Protein AF-A0A950FNR7-F1 (afdb_monomer)

Mean predicted aligned error: 11.02 Å

Structure (mmCIF, N/CA/C/O backbone):
data_AF-A0A950FNR7-F1
#
_entry.id   AF-A0A950FNR7-F1
#
loop_
_atom_site.group_PDB
_atom_site.id
_atom_site.type_symbol
_atom_site.label_atom_id
_atom_site.label_alt_id
_atom_site.label_comp_id
_atom_site.label_asym_id
_atom_site.label_entity_id
_atom_site.label_seq_id
_atom_site.pdbx_PDB_ins_code
_atom_site.Cartn_x
_atom_site.Cartn_y
_atom_site.Cartn_z
_atom_site.occupancy
_atom_site.B_iso_or_equiv
_atom_site.auth_seq_id
_atom_site.auth_comp_id
_atom_site.auth_asym_id
_atom_site.auth_atom_id
_atom_site.pdbx_PDB_model_num
ATOM 1 N N . MET A 1 1 ? 18.506 -26.206 5.270 1.00 45.09 1 MET A N 1
ATOM 2 C CA . MET A 1 1 ? 18.220 -24.757 5.195 1.00 45.09 1 MET A CA 1
ATOM 3 C C . MET A 1 1 ? 16.747 -24.604 4.862 1.00 45.09 1 MET A C 1
ATOM 5 O O . MET A 1 1 ? 16.395 -24.761 3.705 1.00 45.09 1 MET A O 1
ATOM 9 N N . SER A 1 2 ? 15.884 -24.425 5.867 1.00 48.09 2 SER A N 1
ATOM 10 C CA . SER A 1 2 ? 14.464 -24.140 5.625 1.00 48.09 2 SER A CA 1
ATOM 11 C C . SER A 1 2 ? 14.351 -22.779 4.954 1.00 48.09 2 SER A C 1
ATOM 13 O O . SER A 1 2 ? 14.937 -21.804 5.433 1.00 48.09 2 SER A O 1
ATOM 15 N N . ASP A 1 3 ? 13.665 -22.737 3.820 1.00 56.81 3 ASP A N 1
ATOM 16 C CA . ASP A 1 3 ? 13.545 -21.541 3.004 1.00 56.81 3 ASP A CA 1
ATOM 17 C C . ASP A 1 3 ? 12.673 -20.523 3.756 1.00 56.81 3 ASP A C 1
ATOM 19 O O . ASP A 1 3 ? 11.465 -20.710 3.920 1.00 56.81 3 ASP A O 1
ATOM 23 N N . ARG A 1 4 ? 13.306 -19.484 4.322 1.00 63.06 4 ARG A N 1
ATOM 24 C CA . ARG A 1 4 ? 12.674 -18.548 5.277 1.00 63.06 4 ARG A CA 1
ATOM 25 C C . ARG A 1 4 ? 11.482 -17.782 4.690 1.00 63.06 4 ARG A C 1
ATOM 27 O O . ARG A 1 4 ? 10.718 -17.197 5.446 1.00 63.06 4 ARG A O 1
ATOM 34 N N . VAL A 1 5 ? 11.333 -17.769 3.367 1.00 61.16 5 VAL A N 1
ATOM 35 C CA . VAL A 1 5 ? 10.246 -17.076 2.662 1.00 61.16 5 VAL A CA 1
ATOM 36 C C . VAL A 1 5 ? 8.921 -17.832 2.797 1.00 61.16 5 VAL A C 1
ATOM 38 O O . VAL A 1 5 ? 7.881 -17.208 2.977 1.00 61.16 5 VAL A O 1
ATOM 41 N N . THR A 1 6 ? 8.950 -19.168 2.779 1.00 65.62 6 THR A N 1
ATOM 42 C CA . THR A 1 6 ? 7.743 -20.016 2.839 1.00 65.62 6 THR A CA 1
ATOM 43 C C . THR A 1 6 ? 7.021 -20.006 4.188 1.00 65.62 6 THR A C 1
ATOM 45 O O . THR A 1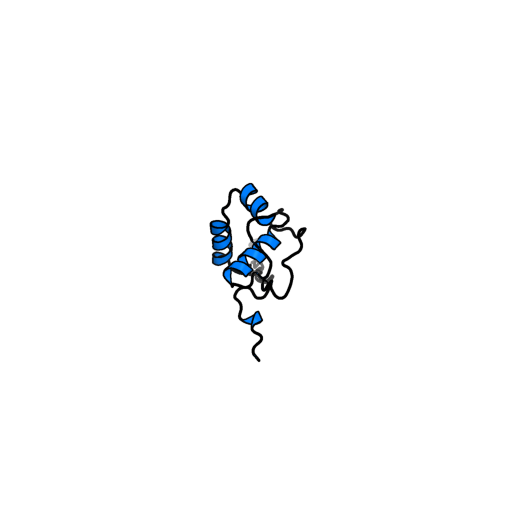 6 ? 5.861 -20.400 4.241 1.00 65.62 6 THR A O 1
ATOM 48 N N . ASP A 1 7 ? 7.679 -19.554 5.258 1.00 78.00 7 ASP A N 1
ATOM 49 C CA . ASP A 1 7 ? 7.110 -19.468 6.615 1.00 78.00 7 ASP A CA 1
ATOM 50 C C . ASP A 1 7 ? 6.459 -18.099 6.906 1.00 78.00 7 ASP A C 1
ATOM 52 O O . ASP A 1 7 ? 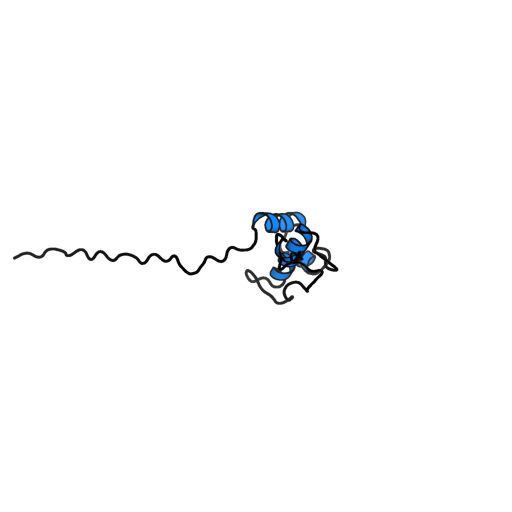5.906 -17.855 7.976 1.00 78.00 7 ASP A O 1
ATOM 56 N N . LEU A 1 8 ? 6.518 -17.164 5.951 1.00 77.06 8 LEU A N 1
ATOM 57 C CA . LEU A 1 8 ? 5.889 -15.857 6.111 1.00 77.06 8 LEU A CA 1
ATOM 58 C C . LEU A 1 8 ? 4.360 -15.961 5.960 1.00 77.06 8 LEU A C 1
ATOM 60 O O . LEU A 1 8 ? 3.882 -16.694 5.095 1.00 77.06 8 LEU A O 1
ATOM 64 N N . PRO A 1 9 ? 3.566 -15.163 6.704 1.00 82.19 9 PRO A N 1
ATOM 65 C CA . PRO A 1 9 ? 2.110 -15.109 6.526 1.00 82.19 9 PRO A CA 1
ATOM 66 C C . PRO A 1 9 ? 1.687 -14.717 5.101 1.00 82.19 9 PRO A C 1
ATOM 68 O O . PRO A 1 9 ? 0.613 -15.103 4.633 1.00 82.19 9 PRO A O 1
ATOM 71 N N . TYR A 1 10 ? 2.533 -13.941 4.412 1.00 86.56 10 TYR A N 1
ATOM 72 C CA . TYR A 1 10 ? 2.369 -13.535 3.021 1.00 86.56 10 TYR A CA 1
ATOM 73 C C . TYR A 1 10 ? 3.681 -13.767 2.250 1.00 86.56 10 TYR A C 1
ATOM 75 O O . TYR A 1 10 ? 4.438 -12.817 2.030 1.00 86.56 10 TYR A O 1
ATOM 83 N N . PRO A 1 11 ? 3.968 -15.006 1.814 1.00 85.06 11 PRO A N 1
ATOM 84 C CA . PRO A 1 11 ? 5.233 -15.327 1.147 1.00 85.06 11 PRO A CA 1
ATOM 85 C C . PRO A 1 11 ? 5.408 -14.531 -0.157 1.00 85.06 11 PRO A C 1
ATOM 87 O O . PRO A 1 11 ? 6.493 -14.035 -0.439 1.00 85.06 11 PRO A O 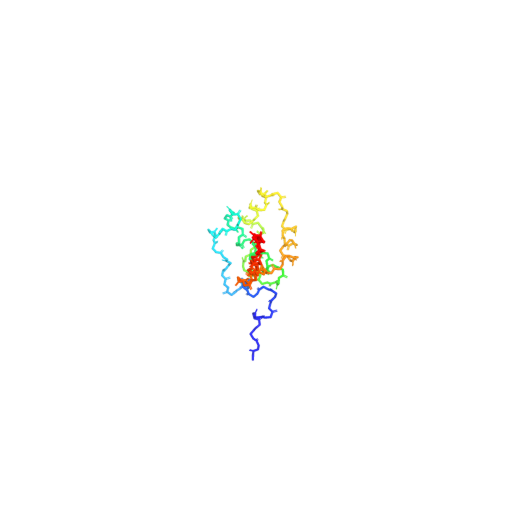1
ATOM 90 N N . ASP A 1 12 ? 4.309 -14.279 -0.878 1.00 89.50 12 ASP A N 1
ATOM 91 C CA . ASP A 1 12 ? 4.280 -13.470 -2.109 1.00 89.50 12 ASP A CA 1
ATOM 92 C C . ASP A 1 12 ? 4.469 -11.953 -1.873 1.00 89.50 12 ASP A C 1
ATOM 94 O O . ASP A 1 12 ? 4.302 -11.153 -2.794 1.00 89.50 12 ASP A O 1
ATOM 98 N N . ALA A 1 13 ? 4.717 -11.521 -0.633 1.00 93.75 13 ALA A N 1
ATOM 99 C CA . ALA A 1 13 ? 4.865 -10.115 -0.256 1.00 93.75 13 ALA A CA 1
ATOM 100 C C . ALA A 1 13 ? 6.185 -9.834 0.484 1.00 93.75 13 ALA A C 1
ATOM 102 O O . ALA A 1 13 ? 6.254 -8.912 1.302 1.00 93.75 13 ALA A O 1
ATOM 103 N N . ASP A 1 14 ? 7.245 -10.605 0.217 1.00 95.62 14 ASP A N 1
ATOM 104 C CA . ASP A 1 14 ? 8.602 -10.216 0.616 1.00 95.62 14 ASP A CA 1
ATOM 105 C C . ASP A 1 14 ? 9.193 -9.223 -0.397 1.00 95.62 14 ASP A C 1
ATOM 107 O O . ASP A 1 14 ? 9.864 -9.578 -1.370 1.00 95.62 14 ASP A O 1
ATOM 111 N N . LEU A 1 15 ? 8.958 -7.932 -0.151 1.00 96.38 15 LEU A N 1
ATOM 112 C CA . LEU A 1 15 ? 9.357 -6.865 -1.069 1.00 96.38 15 LEU A CA 1
ATOM 113 C C . LEU A 1 15 ? 10.843 -6.494 -0.984 1.00 96.38 15 LEU A C 1
ATOM 115 O O . LEU A 1 15 ? 11.294 -5.572 -1.668 1.00 96.38 15 LEU A O 1
ATOM 119 N N . ARG A 1 16 ? 11.617 -7.208 -0.159 1.00 95.69 16 ARG A N 1
ATOM 120 C CA . ARG A 1 16 ? 13.086 -7.177 -0.195 1.00 95.69 16 ARG A CA 1
ATOM 121 C C . ARG A 1 16 ? 13.624 -8.047 -1.332 1.00 95.69 16 ARG A C 1
ATOM 123 O O . ARG A 1 16 ? 14.725 -7.791 -1.806 1.00 95.69 16 ARG A O 1
ATOM 130 N N . ALA A 1 17 ? 12.855 -9.056 -1.752 1.00 94.56 17 ALA A N 1
ATOM 131 C CA . ALA A 1 17 ? 13.249 -10.034 -2.762 1.00 94.56 17 ALA A CA 1
ATOM 132 C C . ALA A 1 17 ? 12.702 -9.712 -4.161 1.00 94.56 17 ALA A C 1
ATOM 134 O O . ALA A 1 17 ? 13.344 -10.027 -5.160 1.00 94.56 17 ALA A O 1
ATOM 135 N N . HIS A 1 18 ? 11.528 -9.082 -4.258 1.00 94.50 18 HIS A N 1
ATOM 136 C CA . HIS A 1 18 ? 10.902 -8.766 -5.542 1.00 94.50 18 HIS A CA 1
ATOM 137 C C . HIS A 1 18 ? 10.018 -7.507 -5.460 1.00 94.50 18 HIS A C 1
ATOM 139 O O . HIS A 1 18 ? 9.611 -7.089 -4.375 1.00 94.50 18 HIS A O 1
ATOM 145 N N . PRO A 1 19 ? 9.686 -6.857 -6.591 1.00 96.69 19 PRO A N 1
ATOM 146 C CA . PRO A 1 19 ? 8.728 -5.756 -6.577 1.00 96.69 19 PRO A CA 1
ATOM 147 C C . PRO A 1 19 ? 7.304 -6.256 -6.269 1.00 96.69 19 PRO A C 1
ATOM 149 O O . PRO A 1 19 ? 6.959 -7.386 -6.625 1.00 96.69 19 PRO A O 1
ATOM 152 N N . PRO A 1 20 ? 6.429 -5.414 -5.685 1.00 97.06 20 PRO A N 1
ATOM 153 C CA . PRO A 1 20 ? 5.011 -5.747 -5.574 1.00 97.06 20 PRO A CA 1
ATOM 154 C C . PRO A 1 20 ? 4.367 -5.777 -6.968 1.00 97.06 20 PRO A C 1
ATOM 156 O O . PRO A 1 20 ? 4.974 -5.317 -7.946 1.00 97.06 20 PRO A O 1
ATOM 159 N N . ARG A 1 21 ? 3.115 -6.250 -7.065 1.00 97.31 21 ARG A N 1
ATOM 160 C CA . ARG A 1 21 ? 2.371 -6.327 -8.335 1.00 97.31 21 ARG A CA 1
ATOM 161 C C . ARG A 1 21 ? 2.424 -5.012 -9.125 1.00 97.31 21 ARG A C 1
ATOM 163 O O . ARG A 1 21 ? 2.554 -3.912 -8.571 1.00 97.31 21 ARG A O 1
ATOM 170 N N . GLY A 1 22 ? 2.345 -5.134 -10.451 1.00 97.00 22 GLY A N 1
ATOM 171 C CA . GLY A 1 22 ? 2.487 -4.010 -11.379 1.00 97.00 22 GLY A CA 1
ATOM 172 C C . GLY A 1 22 ? 1.499 -2.872 -11.104 1.00 97.00 22 GLY A C 1
ATOM 173 O O . GLY A 1 22 ? 0.376 -3.098 -10.660 1.00 97.00 22 GLY A O 1
ATOM 174 N N . ALA A 1 23 ? 1.901 -1.633 -11.401 1.00 96.44 23 ALA A N 1
ATOM 175 C CA . ALA A 1 23 ? 1.084 -0.443 -11.139 1.00 96.44 23 ALA A CA 1
ATOM 176 C C . ALA A 1 23 ? -0.279 -0.460 -11.864 1.00 96.44 23 ALA A C 1
ATOM 178 O O . ALA A 1 23 ? -1.253 0.088 -11.356 1.00 96.44 23 ALA A O 1
ATOM 179 N N . ARG A 1 24 ? -0.355 -1.124 -13.026 1.00 96.75 24 ARG A N 1
ATOM 180 C CA . ARG A 1 24 ? -1.581 -1.285 -13.825 1.00 96.75 24 ARG A CA 1
ATOM 181 C C . ARG A 1 24 ? -2.391 -2.538 -13.470 1.00 96.75 24 ARG A C 1
ATOM 183 O O . ARG A 1 24 ? -3.389 -2.808 -14.126 1.00 96.75 24 ARG A O 1
ATOM 190 N N . ALA A 1 25 ? -1.982 -3.316 -12.466 1.00 96.69 25 ALA A N 1
ATOM 191 C CA . ALA A 1 25 ? -2.806 -4.418 -11.984 1.00 96.69 25 ALA A CA 1
ATOM 192 C C . ALA A 1 25 ? -4.105 -3.857 -11.385 1.00 96.69 25 ALA A C 1
ATOM 194 O O . ALA A 1 25 ? -4.071 -2.864 -10.652 1.00 96.69 25 ALA A O 1
ATOM 195 N N . MET A 1 26 ? -5.229 -4.503 -11.692 1.00 96.06 26 MET A N 1
ATOM 196 C CA . MET A 1 26 ? -6.555 -4.099 -11.227 1.00 96.06 26 MET A CA 1
ATOM 197 C C . MET A 1 26 ? -7.131 -5.113 -10.243 1.00 96.06 26 MET A C 1
ATOM 199 O O . MET A 1 26 ? -6.947 -6.319 -10.396 1.00 96.06 26 MET A O 1
ATOM 203 N N . LEU A 1 27 ? -7.874 -4.616 -9.259 1.00 95.25 27 LEU A N 1
ATOM 204 C CA . LEU A 1 27 ? -8.753 -5.413 -8.405 1.00 95.25 27 LEU A CA 1
ATOM 205 C C . LEU A 1 27 ? -9.993 -4.583 -8.088 1.00 95.25 27 LEU A C 1
ATOM 207 O O . LEU A 1 27 ? -9.868 -3.415 -7.737 1.00 95.25 27 LEU A O 1
ATOM 211 N N . GLY A 1 28 ? -11.183 -5.164 -8.253 1.00 93.38 28 GLY A N 1
ATOM 212 C CA . GLY A 1 28 ? -12.443 -4.448 -8.017 1.00 93.38 28 GLY A CA 1
ATOM 213 C C . GLY A 1 28 ? -12.604 -3.181 -8.868 1.00 93.38 28 GLY A C 1
ATOM 214 O O . GLY A 1 28 ? -13.171 -2.206 -8.399 1.00 93.38 28 GLY A O 1
ATOM 215 N N . GLY A 1 29 ? -12.044 -3.158 -10.084 1.00 95.44 29 GLY A N 1
ATOM 216 C CA . G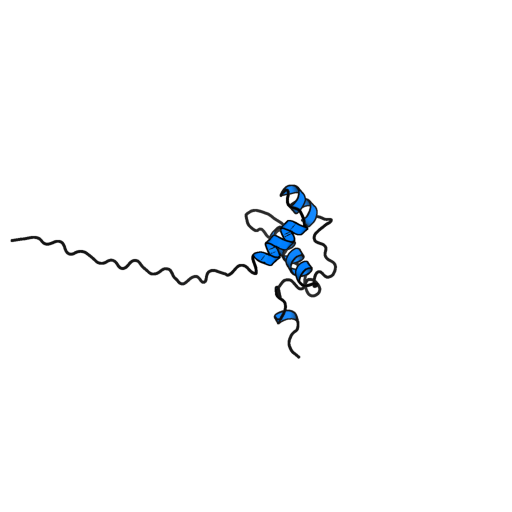LY A 1 29 ? -12.069 -1.978 -10.958 1.00 95.44 29 GLY A CA 1
ATOM 217 C C . GLY A 1 29 ? -11.018 -0.907 -10.636 1.00 95.44 29 GLY A C 1
ATOM 218 O O . GLY A 1 29 ? -10.902 0.062 -11.379 1.00 95.44 29 GLY A O 1
ATOM 219 N N . LEU A 1 30 ? -10.214 -1.087 -9.584 1.00 96.19 30 LEU A N 1
ATOM 220 C CA . LEU A 1 30 ? -9.231 -0.101 -9.141 1.00 96.19 30 LEU A CA 1
ATOM 221 C C . LEU A 1 30 ? -7.813 -0.507 -9.540 1.00 96.19 30 LEU A C 1
ATOM 223 O O . LEU A 1 30 ? -7.310 -1.562 -9.138 1.00 96.19 30 LEU A O 1
ATOM 227 N N . TYR A 1 31 ? -7.155 0.358 -10.312 1.00 97.25 31 TYR A N 1
ATOM 228 C CA . TYR A 1 31 ? -5.716 0.277 -10.545 1.00 97.25 31 TYR A CA 1
ATOM 229 C C . TYR A 1 31 ? -4.950 0.495 -9.243 1.00 97.25 31 TYR A C 1
ATOM 231 O O . TYR A 1 31 ? -5.425 1.168 -8.330 1.00 97.25 31 TYR A O 1
ATOM 239 N N . PHE A 1 32 ? -3.738 -0.052 -9.166 1.00 96.94 32 PHE A N 1
ATOM 240 C CA . PHE A 1 32 ? -2.812 0.134 -8.045 1.00 96.94 32 PHE A CA 1
ATOM 241 C C . PHE A 1 32 ? -3.255 -0.483 -6.706 1.00 96.94 32 PHE A C 1
ATOM 243 O O . PHE A 1 32 ? -2.405 -0.744 -5.857 1.00 96.94 32 PHE A O 1
ATOM 250 N N . LEU A 1 33 ? -4.539 -0.811 -6.526 1.00 97.38 33 LEU A N 1
ATOM 251 C CA . LEU A 1 33 ? -5.053 -1.480 -5.333 1.00 97.38 33 LEU A CA 1
ATOM 252 C C . LEU A 1 33 ? -4.327 -2.805 -5.028 1.00 97.38 33 LEU A C 1
ATOM 254 O O . LEU A 1 33 ? -3.875 -2.963 -3.893 1.00 97.38 33 LEU A O 1
ATOM 258 N N . PRO A 1 34 ? -4.106 -3.728 -5.993 1.00 97.00 34 PRO A N 1
ATOM 259 C CA . PRO A 1 34 ? -3.313 -4.937 -5.745 1.00 97.00 34 PRO A CA 1
ATOM 260 C C . PRO A 1 34 ? -1.920 -4.630 -5.182 1.00 97.00 34 PRO A C 1
ATOM 262 O O . PRO A 1 34 ? -1.475 -5.244 -4.216 1.00 97.00 34 PRO A O 1
ATOM 265 N N . ARG A 1 35 ? -1.249 -3.626 -5.752 1.00 97.62 35 ARG A N 1
ATOM 266 C CA . ARG A 1 35 ? 0.087 -3.199 -5.332 1.00 97.62 35 ARG A CA 1
ATOM 267 C C . ARG A 1 35 ? 0.082 -2.607 -3.921 1.00 97.62 35 ARG A C 1
ATOM 269 O O . ARG A 1 35 ? 1.018 -2.839 -3.162 1.00 97.62 35 ARG A O 1
ATOM 276 N N . THR A 1 36 ? -0.956 -1.852 -3.563 1.00 97.88 36 THR A N 1
ATOM 277 C CA . THR A 1 36 ? -1.129 -1.311 -2.206 1.00 97.88 36 THR A CA 1
ATOM 278 C C . THR A 1 36 ? -1.391 -2.428 -1.191 1.00 97.88 36 THR A C 1
ATOM 280 O O . THR A 1 36 ? -0.816 -2.393 -0.106 1.00 97.88 36 THR A O 1
ATOM 283 N N . ILE A 1 37 ? -2.149 -3.470 -1.560 1.00 97.00 37 ILE A N 1
ATOM 284 C CA . ILE A 1 37 ? -2.339 -4.670 -0.723 1.00 97.00 37 ILE A CA 1
ATOM 285 C C . ILE A 1 37 ? -1.007 -5.389 -0.477 1.00 97.00 37 ILE A C 1
ATOM 287 O O . ILE A 1 37 ? -0.731 -5.770 0.657 1.00 97.00 37 ILE A O 1
ATOM 291 N N . ASP A 1 38 ? -0.162 -5.552 -1.501 1.00 97.31 38 ASP A N 1
ATOM 292 C CA . ASP A 1 38 ? 1.147 -6.207 -1.335 1.00 97.31 38 ASP A CA 1
ATOM 293 C C . ASP A 1 38 ? 2.039 -5.440 -0.361 1.00 97.31 38 ASP A C 1
ATOM 295 O O . ASP A 1 38 ? 2.648 -6.035 0.522 1.00 97.31 38 ASP A O 1
ATOM 299 N N . LYS A 1 39 ? 2.068 -4.107 -0.469 1.00 97.88 39 LYS A N 1
ATOM 300 C CA . LYS A 1 39 ? 2.799 -3.262 0.480 1.00 97.88 39 LYS A CA 1
ATOM 301 C C . LYS A 1 39 ? 2.246 -3.379 1.899 1.00 97.88 39 LYS A C 1
ATOM 303 O O . LYS A 1 39 ? 3.029 -3.458 2.835 1.00 97.88 39 LYS A O 1
ATOM 308 N N . ALA A 1 40 ? 0.926 -3.414 2.079 1.00 97.38 40 ALA A N 1
ATOM 309 C CA . ALA A 1 40 ? 0.334 -3.588 3.405 1.00 97.38 40 ALA A CA 1
ATOM 310 C C . ALA A 1 40 ? 0.687 -4.959 4.009 1.00 97.38 40 ALA A C 1
ATOM 312 O O . ALA A 1 40 ? 1.106 -5.030 5.160 1.00 97.38 40 ALA A O 1
ATOM 313 N N . ARG A 1 41 ? 0.623 -6.038 3.219 1.00 97.00 41 ARG A N 1
ATOM 314 C CA . ARG A 1 41 ? 1.070 -7.383 3.631 1.00 97.00 41 ARG A CA 1
ATOM 315 C C . ARG A 1 41 ? 2.542 -7.399 4.031 1.00 97.00 41 ARG A C 1
ATOM 317 O O . ARG A 1 41 ? 2.887 -7.899 5.098 1.00 97.00 41 ARG A O 1
ATOM 324 N N . ALA A 1 42 ? 3.388 -6.781 3.214 1.00 96.69 42 ALA A N 1
ATOM 325 C CA . ALA A 1 42 ? 4.810 -6.644 3.484 1.00 96.69 42 ALA A CA 1
ATOM 326 C C . ALA A 1 42 ? 5.084 -5.818 4.753 1.00 96.69 42 ALA A C 1
ATOM 328 O O . ALA A 1 42 ? 5.958 -6.179 5.537 1.00 96.69 42 ALA A O 1
ATOM 329 N N . LYS A 1 43 ? 4.310 -4.750 5.000 1.00 96.62 43 LYS A N 1
ATOM 330 C CA . LYS A 1 43 ? 4.369 -3.944 6.231 1.00 96.62 43 LYS A CA 1
ATOM 331 C C . LYS A 1 43 ? 4.018 -4.796 7.453 1.00 96.62 43 LYS A C 1
ATOM 333 O O . LYS A 1 43 ? 4.758 -4.771 8.429 1.00 96.62 43 LYS A O 1
ATOM 338 N N . ILE A 1 44 ? 2.940 -5.584 7.379 1.00 95.88 44 ILE A N 1
ATOM 339 C CA . ILE A 1 44 ? 2.474 -6.455 8.473 1.00 95.88 44 ILE A CA 1
ATOM 340 C C . ILE A 1 44 ? 3.550 -7.461 8.901 1.00 95.88 44 ILE A C 1
ATOM 342 O O . ILE A 1 44 ? 3.688 -7.711 10.094 1.00 95.88 44 ILE A O 1
ATOM 346 N N . GLN A 1 45 ? 4.309 -8.016 7.952 1.00 94.25 45 GLN A N 1
ATOM 347 C CA . GLN A 1 45 ? 5.340 -9.029 8.223 1.00 94.25 45 GLN A CA 1
ATOM 348 C C . GLN A 1 45 ? 6.775 -8.477 8.301 1.00 94.25 45 GLN A C 1
ATOM 350 O O . GLN A 1 45 ? 7.729 -9.250 8.323 1.00 94.25 45 GLN A O 1
ATOM 355 N N . GLY A 1 46 ? 6.959 -7.151 8.302 1.00 95.19 46 GLY A N 1
ATOM 356 C CA . GLY A 1 46 ? 8.289 -6.532 8.390 1.00 95.19 46 GLY A CA 1
ATOM 357 C C . GLY A 1 46 ? 9.188 -6.743 7.159 1.00 95.19 46 GLY A C 1
ATOM 358 O O . GLY A 1 46 ? 10.409 -6.661 7.265 1.00 95.19 46 GLY A O 1
ATOM 359 N N . ALA A 1 47 ? 8.607 -6.998 5.985 1.00 96.06 47 ALA A N 1
ATOM 360 C CA . ALA A 1 47 ? 9.312 -7.305 4.736 1.00 96.06 47 ALA A CA 1
ATOM 361 C C . ALA A 1 47 ? 9.112 -6.234 3.643 1.00 96.06 47 ALA A C 1
ATOM 363 O O . ALA A 1 47 ? 9.144 -6.523 2.450 1.00 96.06 47 ALA A O 1
ATOM 364 N N . LEU A 1 48 ? 8.880 -4.978 4.040 1.00 95.81 48 LEU A N 1
ATOM 365 C CA . LEU A 1 48 ? 8.545 -3.875 3.128 1.00 95.81 48 LEU A CA 1
ATOM 366 C C . LEU A 1 48 ? 9.709 -3.449 2.209 1.00 95.81 48 LEU A C 1
ATOM 368 O O . LEU A 1 48 ? 9.476 -2.880 1.142 1.00 95.81 48 LEU A O 1
ATOM 372 N N . GLY A 1 49 ? 10.955 -3.723 2.606 1.00 95.50 49 GLY A N 1
ATOM 373 C CA . GLY A 1 49 ? 12.148 -3.336 1.851 1.00 95.50 49 GLY A CA 1
ATOM 374 C C . GLY A 1 49 ? 12.253 -1.819 1.675 1.00 95.50 49 GLY A C 1
ATOM 375 O O . GLY A 1 49 ? 12.110 -1.068 2.635 1.00 95.50 49 GLY A O 1
ATOM 376 N N . LEU A 1 50 ? 12.489 -1.371 0.438 1.00 95.38 50 LEU A N 1
ATOM 377 C CA . LEU A 1 50 ? 12.602 0.053 0.079 1.00 95.38 50 LEU A CA 1
ATOM 378 C C . LEU A 1 50 ? 11.246 0.734 -0.183 1.00 95.38 50 LEU A C 1
ATOM 380 O O . LEU A 1 50 ? 11.194 1.891 -0.606 1.00 95.38 50 LEU A O 1
ATOM 384 N N . TYR A 1 51 ? 10.137 0.018 -0.002 1.00 97.00 51 TYR A N 1
ATOM 385 C CA . TYR A 1 51 ? 8.805 0.538 -0.286 1.00 97.00 51 TYR A CA 1
ATOM 386 C C . TYR A 1 51 ? 8.179 1.215 0.938 1.00 97.00 51 TYR A C 1
ATOM 388 O O . TYR A 1 51 ? 8.603 1.047 2.074 1.00 97.00 51 TYR A O 1
ATOM 396 N N . LYS A 1 52 ? 7.118 1.982 0.680 1.00 95.94 52 LYS A N 1
ATOM 397 C CA . LYS A 1 52 ? 6.238 2.593 1.683 1.00 95.94 52 LYS A CA 1
ATOM 398 C C . LYS A 1 52 ? 4.784 2.510 1.233 1.00 95.94 52 LYS A C 1
ATOM 400 O O . LYS A 1 52 ? 4.515 2.541 0.021 1.00 95.94 52 LYS A O 1
ATOM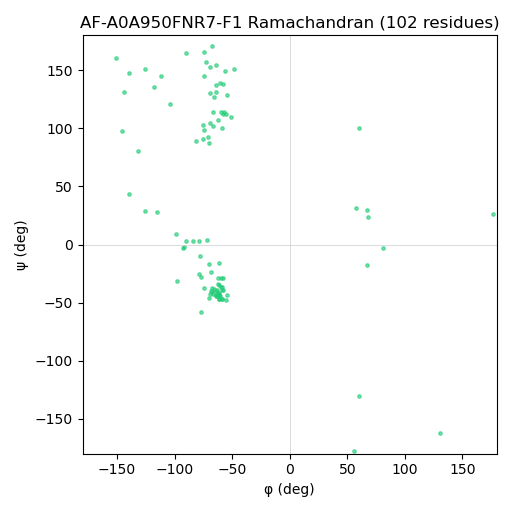 405 N N . VAL A 1 53 ? 3.869 2.374 2.193 1.00 95.62 53 VAL A N 1
ATOM 406 C CA . VAL A 1 53 ? 2.419 2.432 1.952 1.00 95.62 53 VAL A CA 1
ATOM 407 C C . VAL A 1 53 ? 2.011 3.901 1.773 1.00 95.62 53 VAL A C 1
ATOM 409 O O . VAL A 1 53 ? 1.622 4.265 0.669 1.00 95.62 53 VAL A O 1
ATOM 412 N N . SER A 1 54 ? 2.253 4.774 2.748 1.00 93.81 54 SER A N 1
ATOM 413 C CA . SER A 1 54 ? 2.180 6.238 2.608 1.00 93.81 54 SER A CA 1
ATOM 414 C C . SER A 1 54 ? 3.501 6.890 3.055 1.00 93.81 54 SER A C 1
ATOM 416 O O . SER A 1 54 ? 4.207 6.315 3.887 1.00 93.81 54 SER A O 1
ATOM 418 N N . PRO A 1 55 ? 3.906 8.057 2.511 1.00 94.00 55 PRO A N 1
ATOM 419 C CA . PRO A 1 55 ? 3.315 8.809 1.392 1.00 94.00 55 PRO A CA 1
ATOM 420 C C . PRO A 1 55 ? 3.587 8.199 0.003 1.00 94.00 55 PRO A C 1
ATOM 422 O O . PRO A 1 55 ? 4.484 7.371 -0.176 1.00 94.00 55 PRO A O 1
ATOM 425 N N . GLY A 1 56 ? 2.839 8.655 -1.011 1.00 95.12 56 GLY A N 1
ATOM 426 C CA . GLY A 1 56 ? 3.001 8.290 -2.427 1.00 95.12 56 GLY A CA 1
ATOM 427 C C . GLY A 1 56 ? 1.685 7.871 -3.088 1.00 95.12 56 GLY A C 1
ATOM 428 O O . GLY A 1 56 ? 0.615 8.133 -2.556 1.00 95.12 56 GLY A O 1
ATOM 429 N N . LEU A 1 57 ? 1.746 7.180 -4.233 1.00 96.56 57 LEU A N 1
ATOM 430 C CA . LEU A 1 57 ? 0.544 6.797 -4.999 1.00 96.56 57 LEU A CA 1
ATOM 431 C C . LEU A 1 57 ? -0.413 5.866 -4.231 1.00 96.56 57 LEU A C 1
ATOM 433 O O . LEU A 1 57 ? -1.621 5.909 -4.428 1.00 96.56 57 LEU A O 1
ATOM 437 N N . SER A 1 58 ? 0.122 5.055 -3.318 1.00 97.25 58 SER A N 1
ATOM 438 C CA . SER A 1 58 ? -0.694 4.271 -2.387 1.00 97.25 58 SER A CA 1
ATOM 439 C C . SER A 1 58 ? -1.411 5.182 -1.376 1.00 97.25 58 SER A C 1
ATOM 441 O O . SER A 1 58 ? -2.592 4.973 -1.146 1.00 97.25 58 SER A O 1
ATOM 443 N N . GL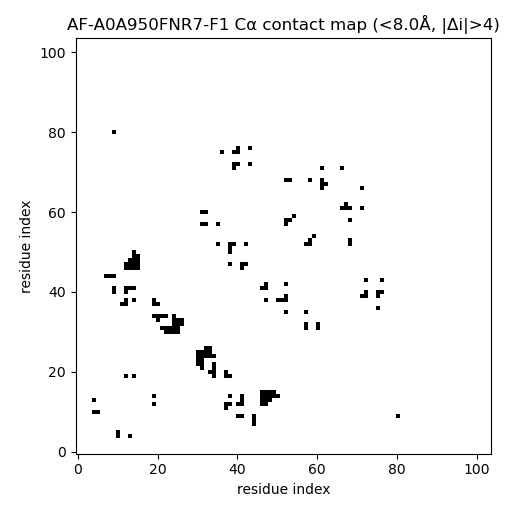Y A 1 59 ? -0.754 6.229 -0.862 1.00 97.62 59 GLY A N 1
ATOM 444 C CA . GLY A 1 59 ? -1.389 7.257 -0.027 1.00 97.62 59 GLY A CA 1
ATOM 445 C C . GLY A 1 59 ? -2.501 8.018 -0.759 1.00 97.62 59 GLY A C 1
ATOM 446 O O . GLY A 1 59 ? -3.606 8.088 -0.242 1.00 97.62 59 GLY A O 1
ATOM 447 N N . TYR A 1 60 ? -2.259 8.473 -1.996 1.00 97.50 60 TYR A N 1
ATOM 448 C CA . TYR A 1 60 ? -3.293 9.118 -2.824 1.00 97.50 60 TYR A CA 1
ATOM 449 C C . TYR A 1 60 ? -4.506 8.210 -3.075 1.00 97.50 60 TYR A C 1
ATOM 451 O O . TYR A 1 60 ? -5.643 8.671 -3.052 1.00 97.50 60 TYR A O 1
ATOM 459 N N . LEU A 1 61 ? -4.281 6.910 -3.305 1.00 97.62 61 LEU A N 1
ATOM 460 C CA . LEU A 1 61 ? -5.372 5.944 -3.453 1.00 97.62 61 LEU A CA 1
ATOM 461 C C . LEU A 1 61 ? -6.203 5.834 -2.166 1.00 97.62 61 LEU A C 1
ATOM 463 O O . LEU A 1 61 ? -7.425 5.784 -2.241 1.00 97.62 61 LEU A O 1
ATOM 467 N N . LEU A 1 62 ? -5.548 5.770 -1.006 1.00 97.94 62 LEU A N 1
ATOM 468 C CA . LEU A 1 62 ? -6.220 5.660 0.291 1.00 97.94 62 LEU A CA 1
ATOM 469 C C . LEU A 1 62 ? -7.018 6.923 0.629 1.00 97.94 62 LEU A C 1
ATOM 471 O O . LEU A 1 62 ? -8.172 6.821 1.036 1.00 97.94 62 LEU A O 1
ATOM 475 N N . GLU A 1 63 ? -6.441 8.096 0.369 1.00 97.94 63 GLU A N 1
ATOM 476 C CA . GLU A 1 63 ? -7.115 9.388 0.508 1.00 97.94 63 GLU A CA 1
ATOM 477 C C . GLU A 1 63 ? -8.363 9.465 -0.379 1.00 97.94 63 GLU A C 1
ATOM 479 O O . GLU A 1 63 ? -9.442 9.797 0.104 1.00 97.94 63 GLU A O 1
ATOM 484 N N . TRP A 1 64 ? -8.254 9.069 -1.652 1.00 97.50 64 TRP A N 1
ATOM 485 C CA . TRP A 1 64 ? -9.393 9.042 -2.575 1.00 97.50 64 TRP A CA 1
ATOM 486 C C . TRP A 1 64 ? -10.503 8.074 -2.137 1.00 97.50 64 TRP A C 1
ATOM 488 O O . TRP A 1 64 ? -11.682 8.351 -2.342 1.00 97.50 64 TRP A O 1
ATOM 498 N N . LEU A 1 65 ? -10.139 6.952 -1.508 1.00 96.81 65 LEU A N 1
ATOM 499 C CA . LEU A 1 65 ? -11.093 6.001 -0.932 1.00 96.81 65 LEU A CA 1
ATOM 500 C C . LEU A 1 65 ? -11.671 6.459 0.417 1.00 96.81 65 LEU A C 1
ATOM 502 O O . LEU A 1 65 ? -12.600 5.821 0.909 1.00 96.81 65 LEU A O 1
ATOM 506 N N . GLY A 1 66 ? -11.131 7.518 1.028 1.00 97.94 66 GLY A N 1
ATOM 507 C CA . GLY A 1 66 ? -11.520 7.967 2.365 1.00 97.94 66 GLY A CA 1
ATOM 508 C C . GLY A 1 66 ? -11.142 6.981 3.475 1.00 97.94 66 GLY A C 1
ATOM 509 O O . GLY A 1 66 ? -11.852 6.890 4.472 1.00 97.94 66 GLY A O 1
ATOM 510 N N . VAL A 1 67 ? -10.058 6.215 3.303 1.00 97.62 67 VAL A N 1
ATOM 511 C CA . VAL A 1 67 ? -9.608 5.185 4.257 1.00 97.62 67 VAL A CA 1
ATOM 512 C C . VAL A 1 67 ? -8.224 5.545 4.791 1.00 97.62 67 VAL A C 1
ATOM 514 O O . VAL A 1 67 ? -7.339 5.913 4.021 1.00 97.62 67 VAL A O 1
ATOM 517 N N . SER A 1 68 ? -8.006 5.415 6.101 1.00 97.94 68 SER A N 1
ATOM 518 C CA . SER A 1 68 ? -6.679 5.623 6.690 1.00 97.94 68 SER A CA 1
ATOM 519 C C . SER A 1 68 ? -5.724 4.464 6.363 1.00 97.94 68 SER A C 1
ATOM 521 O O . SER A 1 68 ? -6.144 3.341 6.074 1.00 97.94 68 SER A O 1
ATOM 523 N N . GLU A 1 69 ? -4.410 4.701 6.417 1.00 97.38 69 GLU A N 1
ATOM 524 C CA . GLU A 1 69 ? -3.434 3.615 6.239 1.00 97.38 69 GLU A CA 1
ATOM 525 C C . GLU A 1 69 ? -3.591 2.517 7.298 1.00 97.38 69 GLU A C 1
ATOM 527 O O . GLU A 1 69 ? -3.428 1.334 6.979 1.00 97.38 69 GLU A O 1
ATOM 532 N N . ASP A 1 70 ? -3.917 2.892 8.533 1.00 97.06 70 ASP A N 1
ATOM 533 C CA . ASP A 1 70 ? -4.058 1.950 9.639 1.00 97.06 70 ASP A CA 1
ATOM 534 C C . ASP A 1 70 ? -5.305 1.079 9.461 1.00 97.06 70 ASP A C 1
ATOM 536 O O . ASP A 1 70 ? -5.188 -0.148 9.511 1.00 97.06 70 ASP A O 1
ATOM 540 N N . ASP A 1 71 ? -6.452 1.673 9.113 1.00 97.81 71 ASP A N 1
ATOM 541 C CA . ASP A 1 71 ? -7.685 0.925 8.824 1.00 97.81 71 ASP A CA 1
ATOM 542 C C . ASP A 1 71 ? -7.497 -0.021 7.636 1.00 97.81 71 ASP A C 1
ATOM 544 O O . ASP A 1 71 ? -7.924 -1.179 7.662 1.00 97.81 71 ASP A O 1
ATOM 548 N N . PHE A 1 72 ? -6.815 0.446 6.586 1.00 97.25 72 PHE A N 1
ATOM 549 C CA . PHE A 1 72 ? -6.508 -0.388 5.431 1.00 97.25 72 PHE A CA 1
ATOM 550 C C . PHE A 1 72 ? -5.588 -1.555 5.805 1.00 97.25 72 PHE A C 1
ATOM 552 O O . PHE A 1 72 ? -5.815 -2.693 5.386 1.00 97.25 72 PHE A O 1
ATOM 559 N N . THR A 1 73 ? -4.547 -1.290 6.597 1.00 96.00 73 THR A N 1
ATOM 560 C CA . THR A 1 73 ? -3.597 -2.318 7.039 1.00 96.00 73 THR A CA 1
ATOM 561 C C . THR A 1 73 ? -4.293 -3.355 7.921 1.00 96.00 73 THR A C 1
ATOM 563 O O . THR A 1 73 ? -4.057 -4.552 7.740 1.00 96.00 73 THR A O 1
ATOM 566 N N . GLU A 1 74 ? -5.202 -2.940 8.806 1.00 96.12 74 GLU A N 1
ATOM 567 C CA . GLU A 1 74 ? -5.998 -3.882 9.599 1.00 96.12 74 GLU A CA 1
ATOM 568 C C . GLU A 1 74 ? -6.979 -4.701 8.755 1.00 96.12 74 GLU A C 1
ATOM 570 O O . GLU A 1 74 ? -7.095 -5.922 8.909 1.00 96.12 74 GLU A O 1
ATOM 575 N N . ALA A 1 75 ? -7.637 -4.079 7.777 1.00 95.62 75 ALA A N 1
ATOM 576 C CA . ALA A 1 75 ? -8.494 -4.808 6.847 1.00 95.62 75 ALA A CA 1
ATOM 577 C C . ALA A 1 75 ? -7.715 -5.896 6.080 1.00 95.62 75 ALA A C 1
ATOM 579 O O . ALA A 1 75 ? -8.238 -6.986 5.832 1.00 95.62 75 ALA A O 1
ATOM 580 N N . VAL A 1 76 ? -6.452 -5.634 5.726 1.00 95.19 76 VAL A N 1
ATOM 581 C CA . VAL A 1 76 ? -5.569 -6.626 5.093 1.00 95.19 76 VAL A CA 1
ATOM 582 C C . VAL A 1 76 ? -5.179 -7.735 6.070 1.00 95.19 76 VAL A C 1
ATOM 584 O O . VAL A 1 76 ? -5.205 -8.904 5.684 1.00 95.19 76 VAL A O 1
ATOM 587 N N . ARG A 1 77 ? -4.846 -7.396 7.322 1.00 92.75 77 ARG A N 1
ATOM 588 C CA . ARG A 1 77 ? -4.472 -8.370 8.359 1.00 92.75 77 ARG A CA 1
ATOM 589 C C . ARG A 1 77 ? -5.604 -9.357 8.646 1.00 92.75 77 ARG A C 1
ATOM 591 O O . ARG A 1 77 ? -5.358 -10.557 8.715 1.00 92.75 77 ARG A O 1
ATOM 598 N N . THR A 1 78 ? -6.832 -8.862 8.770 1.00 92.31 78 THR A N 1
ATOM 599 C CA . THR A 1 78 ? -8.004 -9.661 9.164 1.00 92.31 78 THR A CA 1
ATOM 600 C C . THR A 1 78 ? -8.576 -10.533 8.044 1.00 92.31 78 THR A C 1
ATOM 602 O O . THR A 1 78 ? -9.156 -11.581 8.324 1.00 92.31 78 THR A O 1
ATOM 605 N N . ARG A 1 79 ? -8.422 -10.145 6.769 1.00 82.94 79 ARG A N 1
ATOM 606 C CA . ARG A 1 79 ? -9.038 -10.860 5.630 1.00 82.94 79 ARG A CA 1
ATOM 607 C C . ARG A 1 79 ? -8.162 -11.933 4.972 1.00 82.94 79 ARG A C 1
ATOM 609 O O . ARG A 1 79 ? -8.657 -12.627 4.086 1.00 82.94 79 ARG A O 1
ATOM 616 N N . GLY A 1 80 ? -6.913 -12.109 5.415 1.00 68.06 80 GLY A N 1
ATOM 617 C CA . GLY A 1 80 ? -6.003 -13.171 4.965 1.00 68.06 80 GLY A CA 1
ATOM 618 C C . GLY A 1 80 ? -5.751 -13.221 3.443 1.00 68.06 80 GLY A C 1
ATOM 619 O O . GLY A 1 80 ? -6.218 -12.375 2.670 1.00 68.06 80 GLY A O 1
ATOM 620 N N . PRO A 1 81 ? -4.966 -14.194 2.950 1.00 62.88 81 PRO A N 1
ATOM 621 C CA . PRO A 1 81 ? -4.902 -14.467 1.521 1.00 62.88 81 PRO A CA 1
ATOM 622 C C . PRO A 1 81 ? -6.275 -14.947 1.036 1.00 62.88 81 PRO A C 1
ATOM 624 O O . PRO A 1 81 ? -6.881 -15.829 1.642 1.00 62.88 81 PRO A O 1
ATOM 627 N N . THR A 1 82 ? -6.778 -14.363 -0.059 1.00 56.84 82 THR A N 1
ATOM 628 C CA . THR A 1 82 ? -8.052 -14.755 -0.675 1.00 56.84 82 THR A CA 1
ATOM 629 C C . THR A 1 82 ? -8.059 -16.267 -0.886 1.00 56.84 82 THR A C 1
ATOM 631 O O . THR A 1 82 ? -7.329 -16.769 -1.743 1.00 56.84 82 THR A O 1
ATOM 634 N N . ARG A 1 83 ? -8.875 -17.007 -0.119 1.00 53.84 83 ARG A N 1
ATOM 635 C CA . ARG A 1 83 ? -9.138 -18.421 -0.410 1.00 53.84 83 ARG A CA 1
ATOM 636 C C . ARG A 1 83 ? -9.707 -18.456 -1.821 1.00 53.84 83 ARG A C 1
ATOM 638 O O . ARG A 1 83 ? -10.811 -17.963 -2.044 1.00 53.84 83 ARG A O 1
ATOM 645 N N . ARG A 1 84 ? -8.963 -19.017 -2.778 1.00 45.66 84 ARG A N 1
ATOM 646 C CA . ARG A 1 84 ? -9.579 -19.462 -4.028 1.00 45.66 84 ARG A CA 1
ATOM 647 C C . ARG A 1 84 ? -10.663 -20.445 -3.606 1.00 45.66 84 ARG A C 1
ATOM 649 O O . ARG A 1 84 ? -10.355 -21.477 -3.013 1.00 45.66 84 ARG A O 1
ATOM 656 N N . SER A 1 85 ? -11.924 -20.102 -3.835 1.00 43.00 85 SER A N 1
ATOM 657 C CA . SER A 1 85 ? -12.965 -21.113 -3.901 1.00 43.00 85 SER A CA 1
ATOM 658 C C . SER A 1 85 ? -12.505 -22.113 -4.958 1.00 43.00 85 SER A C 1
ATOM 660 O O . SER A 1 85 ? -12.349 -21.764 -6.127 1.00 43.00 85 SER A O 1
ATOM 662 N N . SER A 1 86 ? -12.179 -23.333 -4.534 1.00 39.62 86 SER A N 1
ATOM 663 C CA . SER A 1 86 ? -11.887 -24.421 -5.460 1.00 39.62 86 SER A CA 1
ATOM 664 C C . SER A 1 86 ? -13.079 -24.559 -6.415 1.00 39.62 86 SER A C 1
ATOM 666 O O . SER A 1 86 ? -14.215 -24.633 -5.934 1.00 39.62 86 SER A O 1
ATOM 668 N N . PRO A 1 87 ? -12.880 -24.580 -7.742 1.00 45.59 87 PRO A N 1
ATOM 669 C CA . PRO A 1 87 ? -13.969 -24.860 -8.664 1.00 45.59 87 PRO A CA 1
ATOM 670 C C . PRO A 1 87 ? -14.309 -26.350 -8.527 1.00 45.59 87 PRO A C 1
ATOM 672 O O . PRO A 1 87 ? -13.642 -27.189 -9.121 1.00 45.59 87 PRO A O 1
ATOM 675 N N . GLY A 1 88 ? -15.268 -26.707 -7.664 1.00 49.53 88 GLY A N 1
ATOM 676 C CA . GLY A 1 88 ? -15.528 -28.128 -7.408 1.00 49.53 88 GLY A CA 1
ATOM 677 C C . GLY A 1 88 ? -16.578 -28.519 -6.367 1.00 49.53 88 GLY A C 1
ATOM 678 O O . GLY A 1 88 ? -16.470 -29.612 -5.827 1.00 49.53 88 GLY A O 1
ATOM 679 N N . SER A 1 89 ? -17.593 -27.703 -6.065 1.00 50.75 89 SER A N 1
ATOM 680 C CA . SER A 1 89 ? -18.762 -28.205 -5.312 1.00 50.75 89 SER A CA 1
ATOM 681 C C . SER A 1 89 ? -20.096 -27.662 -5.831 1.00 50.75 89 SER A C 1
ATOM 683 O O . SER A 1 89 ? -20.976 -27.272 -5.065 1.00 50.75 89 SER A O 1
ATOM 685 N N . ALA A 1 90 ? -20.269 -27.634 -7.151 1.00 49.66 90 ALA A N 1
ATOM 686 C CA . ALA A 1 90 ? -21.612 -27.647 -7.713 1.00 49.66 90 ALA A CA 1
ATOM 687 C C . ALA A 1 90 ? -22.153 -29.081 -7.582 1.00 49.66 90 ALA A C 1
ATOM 689 O O . ALA A 1 90 ? -21.913 -29.925 -8.441 1.00 49.66 90 ALA A O 1
ATOM 690 N N . SER A 1 91 ? -22.826 -29.370 -6.466 1.00 47.66 91 SER A N 1
ATOM 691 C CA . SER A 1 91 ? -23.715 -30.529 -6.372 1.00 47.66 91 SER A CA 1
ATOM 692 C C . SER A 1 91 ? -24.801 -30.360 -7.438 1.00 47.66 91 SER A C 1
ATOM 694 O O . SER A 1 91 ? -25.555 -29.386 -7.402 1.00 47.66 91 SER A O 1
ATOM 696 N N . ALA A 1 92 ? -24.819 -31.244 -8.436 1.00 43.94 92 ALA A N 1
ATOM 697 C CA . ALA A 1 92 ? -25.827 -31.242 -9.488 1.00 43.94 92 ALA A CA 1
ATOM 698 C C . ALA A 1 92 ? -27.229 -31.438 -8.875 1.00 43.94 92 ALA A C 1
ATOM 700 O O . ALA A 1 92 ? -27.382 -32.272 -7.978 1.00 43.94 92 ALA A O 1
ATOM 701 N N . PRO A 1 93 ? -28.272 -30.721 -9.331 1.00 45.50 93 PRO A N 1
ATOM 702 C CA . PRO A 1 93 ? -29.626 -30.985 -8.868 1.00 45.50 93 PRO A CA 1
ATOM 703 C C . PRO A 1 93 ? -30.078 -32.366 -9.363 1.00 45.50 93 PRO A C 1
ATOM 705 O O . PRO A 1 93 ? -30.242 -32.602 -10.561 1.00 45.50 93 PRO A O 1
ATOM 708 N N . THR A 1 94 ? -30.275 -33.286 -8.418 1.00 58.56 94 THR A N 1
ATOM 709 C CA . THR A 1 94 ? -30.916 -34.589 -8.622 1.00 58.56 94 THR A CA 1
ATOM 710 C C . THR A 1 94 ? -32.333 -34.376 -9.153 1.00 58.56 94 THR A C 1
ATOM 712 O O . THR A 1 94 ? -33.259 -34.078 -8.400 1.00 58.56 94 THR A O 1
ATOM 715 N N . ASN A 1 95 ? -32.512 -34.535 -10.464 1.00 46.66 95 ASN A N 1
ATOM 716 C CA . ASN A 1 95 ? -33.824 -34.595 -11.101 1.00 46.66 95 ASN A CA 1
ATOM 717 C C . ASN A 1 95 ? -34.519 -35.914 -10.723 1.00 46.66 95 ASN A C 1
ATOM 719 O O . ASN A 1 95 ? -34.434 -36.905 -11.450 1.00 46.66 95 ASN A O 1
ATOM 723 N N . GLN A 1 96 ? -35.238 -35.937 -9.597 1.00 51.34 96 GLN A N 1
ATOM 724 C CA . GLN A 1 96 ? -36.263 -36.957 -9.375 1.00 51.34 96 GLN A CA 1
ATOM 725 C C . GLN A 1 96 ? -37.480 -36.628 -10.243 1.00 51.34 96 GLN A C 1
ATOM 727 O O . GLN A 1 96 ? -38.313 -35.778 -9.932 1.00 51.34 96 GLN A O 1
ATOM 732 N N . ARG A 1 97 ? -37.545 -37.317 -11.381 1.00 50.31 97 ARG A N 1
ATOM 733 C CA . ARG A 1 97 ? -38.677 -37.329 -1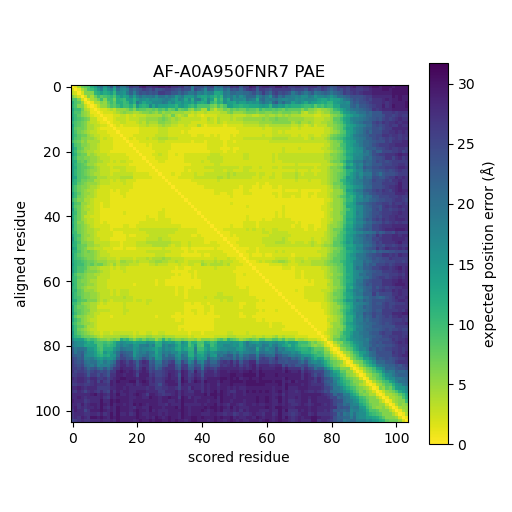2.301 1.00 50.31 97 ARG A CA 1
ATOM 734 C C . ARG A 1 97 ? -39.868 -37.999 -11.612 1.00 50.31 97 ARG A C 1
ATOM 736 O O . ARG A 1 97 ? -39.937 -39.220 -11.526 1.00 50.31 97 ARG A O 1
ATOM 743 N N . ILE A 1 98 ? -40.803 -37.181 -11.134 1.00 54.28 98 ILE A N 1
ATOM 744 C CA . ILE A 1 98 ? -42.131 -37.604 -10.680 1.00 54.28 98 ILE A CA 1
ATOM 745 C C . ILE A 1 98 ? -42.861 -38.221 -11.883 1.00 54.28 98 ILE A C 1
ATOM 747 O O . ILE A 1 98 ? -43.269 -37.507 -12.801 1.00 54.28 98 ILE A O 1
ATOM 751 N N . LEU A 1 99 ? -43.013 -39.546 -11.903 1.00 54.88 99 LEU A N 1
ATOM 752 C CA . LEU A 1 99 ? -43.926 -40.222 -12.823 1.00 54.88 99 LEU A CA 1
ATOM 753 C C . LEU A 1 99 ? -45.352 -40.003 -12.308 1.00 54.88 99 LEU A C 1
ATOM 755 O O . LEU A 1 99 ? -45.778 -40.613 -11.330 1.00 54.88 99 LEU A O 1
ATOM 759 N N . ARG A 1 100 ? -46.068 -39.078 -12.953 1.00 47.97 100 ARG A N 1
ATOM 760 C CA . ARG A 1 100 ? -47.513 -38.915 -12.791 1.00 47.97 100 ARG A CA 1
ATOM 761 C C . ARG A 1 100 ? -48.230 -40.114 -13.410 1.00 47.97 100 ARG A C 1
ATOM 763 O O . ARG A 1 100 ? -47.971 -40.482 -14.553 1.00 47.97 100 ARG A O 1
ATOM 770 N N . SER A 1 101 ? -49.130 -40.682 -12.623 1.00 52.97 101 SER A N 1
ATOM 771 C CA . SER A 1 101 ? -50.142 -41.659 -12.998 1.00 52.97 101 SER A CA 1
ATOM 772 C C . SER A 1 101 ? -51.079 -41.136 -14.093 1.00 52.97 101 SER A C 1
ATOM 774 O O . SER A 1 101 ? -51.550 -40.003 -14.035 1.00 52.97 101 SER A O 1
ATOM 776 N N . THR A 1 102 ? -51.380 -42.007 -15.055 1.00 59.81 102 THR A N 1
ATOM 777 C CA . THR A 1 102 ? -52.594 -42.025 -15.896 1.00 59.81 102 THR A CA 1
ATOM 778 C C . THR A 1 102 ? -52.862 -43.522 -16.130 1.00 59.81 102 THR A C 1
ATOM 780 O O . THR A 1 102 ? -51.998 -44.199 -16.671 1.00 59.81 102 THR A O 1
ATOM 783 N N . SER A 1 103 ? -53.754 -44.183 -15.386 1.00 50.88 103 SER A N 1
ATOM 784 C CA . SER A 1 103 ? -55.219 -44.255 -15.532 1.00 50.88 103 SER A CA 1
ATOM 785 C C . SER A 1 103 ? -55.679 -44.849 -16.869 1.00 50.88 103 SER A C 1
ATOM 787 O O . SER A 1 103 ? -55.737 -44.127 -17.861 1.00 50.88 103 SER A O 1
ATOM 789 N N . ALA A 1 104 ? -56.059 -46.131 -16.837 1.00 53.84 104 ALA A N 1
ATOM 790 C CA . ALA A 1 104 ? -57.175 -46.739 -17.567 1.00 53.84 104 ALA A CA 1
ATOM 791 C C . ALA A 1 104 ? -57.655 -47.962 -16.770 1.00 53.84 104 ALA A C 1
ATOM 793 O O . ALA A 1 104 ? -56.770 -48.702 -16.279 1.00 53.84 104 ALA A O 1
#

Sequence (104 aa):
MSDRVTDLPYPDADLRAHPPRGARAMLGGLYFLPRTIDKARAKIQGALGLYKVSPGLSGYLLEWLGVSEDDFTEAVRTRGPTRRSSPGSASAPTNQRILRSTSA

Radius of gyration: 22.48 Å; Cα contacts (8 Å, |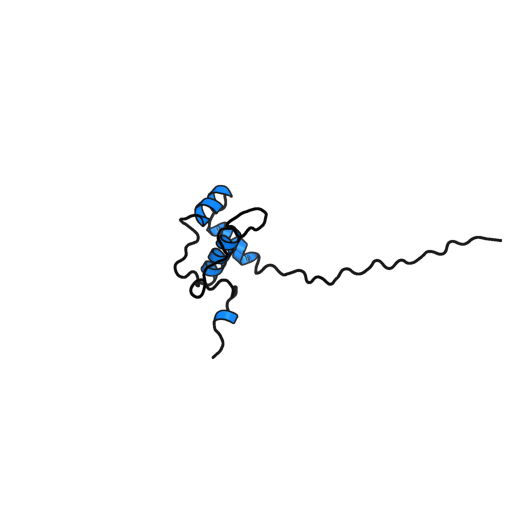Δi|>4): 94; chains: 1; bounding box: 75×56×27 Å

Nearest PDB structures (foldseek):
  3omd-assembly2_B  TM=9.504E-01  e=2.880E-03  Leptospirillum rubarum
  6kvg-assembly1_A  TM=2.992E-01  e=5.604E+00  Homo sapiens

pLDDT: mean 82.32, std 20.2, range [39.62, 97.94]

Secondary structure (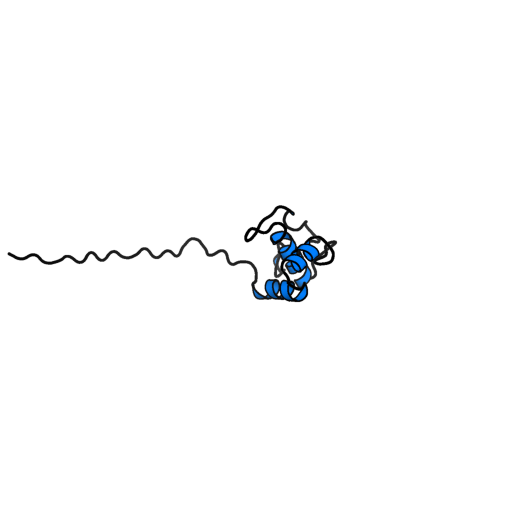DSSP, 8-state):
---TTTTSSSGGG-TTTSPPSPTT-EETTEESHHHHHHHHHHHHTT--TT--SSSSHHHHHHHHHT--HHHHHHHHHHH-S-----S-----------------

Solvent-accessible surface area (backbone atoms only — not comparable to full-atom values): 6629 Å² total; per-residue (Å²): 132,82,66,74,54,77,77,40,98,51,50,96,21,43,35,71,80,44,82,59,58,55,68,81,38,66,48,96,90,33,62,33,46,51,26,43,52,31,39,38,48,5,53,76,73,74,27,32,58,94,60,67,53,64,78,53,74,47,31,55,51,29,57,74,70,73,44,54,72,64,60,52,39,48,54,53,66,76,60,56,80,79,75,73,77,71,94,78,76,82,78,75,84,79,79,78,78,80,80,80,87,79,90,134

Foldseek 3Di:
DPPVLVPQLCSLQLCQVHQFDDQQDDDPNDGNPSNLLSCLSCVVRVRNHPDDCDDDPNVVVCVVVVHDSVRVSVVSVVCGDPPPPPPDPPPDPPPPDPDDDDDD